Protein AF-A0A524K432-F1 (afdb_monomer)

Mean predicted aligned error: 9.01 Å

Foldseek 3Di:
DDPVVLVVLVVCCVVVVAPPVRSVVVVVVPLWDDPVVDTHRVCCCVVPVDDDDDPCPPHDPVRVVVNVVVVVD

Radius of gyration: 15.2 Å; Cα contacts (8 Å, |Δi|>4): 49; chains: 1; bounding box: 30×21×44 Å

Solvent-accessible surface area (backbone atoms only — not comparable to full-atom values): 4613 Å² total; per-residue (Å²): 104,59,74,65,56,53,52,52,52,52,50,33,38,76,71,66,78,38,55,70,68,56,50,53,45,58,72,62,73,51,47,53,54,77,72,88,86,50,71,46,54,60,43,44,46,78,77,67,76,47,84,88,78,86,83,60,83,97,56,54,72,66,55,50,52,51,52,52,54,66,74,75,109

pLDDT: mean 81.28, std 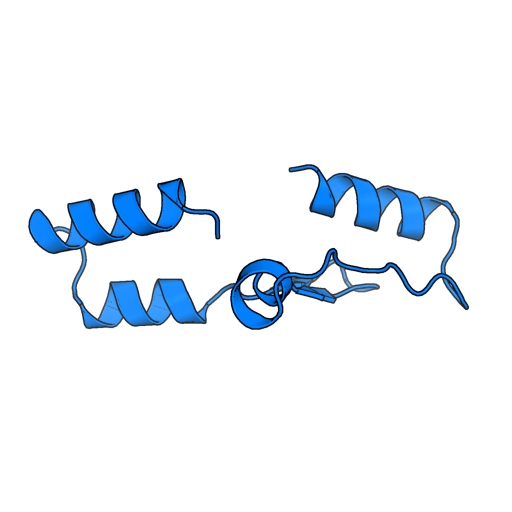12.32, range [56.31, 97.25]

Secondary structure (DSSP, 8-state):
--HHHHHHHHHHHHTTSS-HHHHHHHHHH-S-EE-SS-EE-TTHHHHHSS------TT--HHHHHHHHHHHH-

Structure (mmCIF, N/CA/C/O backbone):
data_AF-A0A524K432-F1
#
_entry.id   AF-A0A524K432-F1
#
loop_
_atom_site.group_PDB
_atom_site.id
_atom_site.type_symbol
_atom_site.label_atom_id
_atom_site.label_alt_id
_atom_site.label_comp_id
_atom_site.label_asym_id
_atom_site.label_entity_id
_atom_site.label_seq_id
_atom_site.pdbx_PDB_ins_code
_atom_site.Cartn_x
_atom_site.Cartn_y
_atom_site.Cartn_z
_atom_site.occupancy
_atom_site.B_iso_or_equiv
_atom_site.auth_seq_id
_atom_site.auth_comp_id
_atom_site.auth_asym_id
_atom_site.auth_atom_id
_atom_site.pdbx_PDB_model_num
ATOM 1 N N . MET A 1 1 ? -0.555 -0.659 4.057 1.00 67.12 1 MET A N 1
ATOM 2 C CA . MET A 1 1 ? -0.866 -1.086 5.433 1.00 67.12 1 MET A CA 1
ATOM 3 C C . MET A 1 1 ? -1.203 -2.554 5.425 1.00 67.12 1 MET A C 1
ATOM 5 O O . MET A 1 1 ? -1.993 -2.981 4.583 1.00 67.12 1 MET A O 1
ATOM 9 N N . ASP A 1 2 ? -0.610 -3.310 6.333 1.00 66.44 2 ASP A N 1
ATOM 10 C CA . ASP A 1 2 ? -0.952 -4.710 6.533 1.00 66.44 2 ASP A CA 1
ATOM 11 C C . ASP A 1 2 ? -2.030 -4.881 7.624 1.00 66.44 2 ASP A C 1
ATOM 13 O O . ASP A 1 2 ? -2.588 -3.921 8.164 1.00 66.44 2 ASP A O 1
ATOM 17 N N . LYS A 1 3 ? -2.378 -6.133 7.935 1.00 72.44 3 LYS A N 1
ATOM 18 C CA . LYS A 1 3 ? -3.398 -6.441 8.947 1.00 72.44 3 LYS A CA 1
ATOM 19 C C . LYS A 1 3 ? -2.964 -6.009 10.357 1.00 72.44 3 LYS A C 1
ATOM 21 O O . LYS A 1 3 ? -3.827 -5.666 11.163 1.00 72.44 3 LYS A O 1
ATOM 26 N N . GLN A 1 4 ? -1.666 -6.047 10.666 1.00 76.44 4 GLN A N 1
ATOM 27 C CA . GLN A 1 4 ? -1.131 -5.671 11.976 1.00 76.44 4 GLN A CA 1
ATOM 28 C C . GLN A 1 4 ? -1.215 -4.157 12.188 1.00 76.44 4 GLN A C 1
ATOM 30 O O . GLN A 1 4 ? -1.643 -3.731 13.263 1.00 76.44 4 GLN A O 1
ATOM 35 N N . ASP A 1 5 ? -0.936 -3.363 11.152 1.00 80.56 5 ASP A N 1
ATOM 36 C CA . ASP A 1 5 ? -1.094 -1.903 11.181 1.00 80.56 5 ASP A CA 1
ATOM 37 C C . ASP A 1 5 ? -2.534 -1.499 11.519 1.00 80.56 5 ASP A C 1
ATOM 39 O O . ASP A 1 5 ? -2.780 -0.635 12.364 1.00 80.56 5 ASP A O 1
ATOM 43 N N . ILE A 1 6 ? -3.506 -2.173 10.893 1.00 84.81 6 ILE A N 1
ATOM 44 C CA . ILE A 1 6 ? -4.933 -1.922 11.127 1.00 84.81 6 ILE A CA 1
ATOM 45 C C . ILE A 1 6 ? -5.295 -2.226 12.583 1.00 84.81 6 ILE A C 1
ATOM 47 O O . ILE A 1 6 ? -5.924 -1.399 13.242 1.00 84.81 6 ILE A O 1
ATOM 51 N N . TYR A 1 7 ? -4.883 -3.382 13.113 1.00 89.50 7 TYR A N 1
ATOM 52 C CA . TYR A 1 7 ? -5.141 -3.715 14.517 1.00 89.50 7 TYR A CA 1
ATOM 53 C C . TYR A 1 7 ? -4.473 -2.734 15.483 1.00 89.50 7 TYR A C 1
ATOM 55 O O . TYR A 1 7 ? -5.076 -2.383 16.495 1.00 89.50 7 TYR A O 1
ATOM 63 N N . SER A 1 8 ? -3.261 -2.270 15.174 1.00 91.88 8 SER A N 1
ATOM 64 C CA . SER A 1 8 ? -2.553 -1.282 15.990 1.00 91.88 8 SER 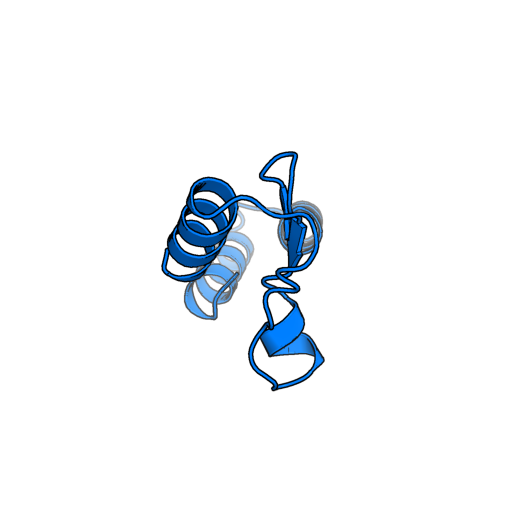A CA 1
ATOM 65 C C . SER A 1 8 ? -3.340 0.025 16.100 1.00 91.88 8 SER A C 1
ATOM 67 O O . SER A 1 8 ? -3.588 0.501 17.208 1.00 91.88 8 SER A O 1
ATOM 69 N N . ILE A 1 9 ? -3.811 0.566 14.973 1.00 92.06 9 ILE A N 1
ATOM 70 C CA . ILE A 1 9 ? -4.601 1.806 14.957 1.00 92.06 9 ILE A CA 1
ATOM 71 C C . ILE A 1 9 ? -5.942 1.613 15.667 1.00 92.06 9 ILE A C 1
ATOM 73 O O . ILE A 1 9 ? -6.341 2.459 16.465 1.00 92.06 9 ILE A O 1
ATOM 77 N N . LEU A 1 10 ? -6.620 0.481 15.455 1.00 94.31 10 LEU A N 1
ATOM 78 C CA . LEU A 1 10 ? -7.883 0.191 16.142 1.00 94.31 10 LEU A CA 1
ATOM 79 C C . LEU A 1 10 ? -7.708 0.077 17.664 1.00 94.31 10 LEU A C 1
ATOM 81 O O . LEU A 1 10 ? -8.551 0.572 18.409 1.00 94.31 10 LEU A O 1
ATOM 85 N N . ASN A 1 11 ? -6.608 -0.517 18.135 1.00 97.06 11 ASN A N 1
ATOM 86 C CA . ASN A 1 11 ? -6.293 -0.573 19.564 1.00 97.06 11 ASN A CA 1
ATOM 87 C C . ASN A 1 11 ? -6.014 0.819 20.146 1.00 97.06 11 ASN A C 1
ATOM 89 O O . ASN A 1 11 ? -6.439 1.105 21.262 1.00 97.06 11 ASN A O 1
ATOM 93 N N . GLN A 1 12 ? -5.348 1.700 19.395 1.00 95.94 12 GLN A N 1
ATOM 94 C CA . GLN A 1 12 ? -5.108 3.088 19.811 1.00 95.94 12 GLN A CA 1
ATOM 95 C C . GLN A 1 12 ? -6.409 3.899 19.896 1.00 95.94 12 GLN A C 1
ATOM 97 O O . GLN A 1 12 ? -6.599 4.670 20.836 1.00 95.94 12 GLN A O 1
ATOM 102 N N . VAL A 1 13 ? -7.342 3.679 18.966 1.00 97.06 13 VAL A N 1
ATOM 103 C CA . VAL A 1 13 ? -8.691 4.262 19.041 1.00 97.06 13 VAL A CA 1
ATOM 104 C C . VAL A 1 13 ? -9.445 3.728 20.260 1.00 97.06 13 VAL A C 1
ATOM 106 O O . VAL A 1 13 ? -10.010 4.510 21.021 1.00 97.06 13 VAL A O 1
ATOM 109 N N . ALA A 1 14 ? -9.412 2.413 20.500 1.00 97.19 14 ALA A N 1
ATOM 110 C CA . ALA A 1 14 ? -10.055 1.799 21.664 1.00 97.19 14 ALA A CA 1
ATOM 111 C C . ALA A 1 14 ? -9.465 2.291 22.999 1.00 97.19 14 ALA A C 1
ATOM 113 O O . ALA A 1 14 ? -10.190 2.424 23.983 1.00 97.19 14 ALA A O 1
ATOM 114 N N . ALA A 1 15 ? -8.165 2.596 23.025 1.00 97.25 15 ALA A N 1
ATOM 115 C CA . ALA A 1 15 ? -7.476 3.187 24.169 1.00 97.25 15 ALA A CA 1
ATOM 116 C C . ALA A 1 15 ? -7.732 4.700 24.329 1.00 97.25 15 ALA A C 1
ATOM 118 O O . ALA A 1 15 ? -7.303 5.286 25.322 1.00 97.25 15 ALA A O 1
ATOM 119 N N . GLY A 1 16 ? -8.402 5.343 23.366 1.00 95.94 16 GLY A N 1
ATOM 120 C CA . GLY A 1 16 ? -8.652 6.786 23.357 1.00 95.94 16 GLY A CA 1
ATOM 121 C C . GLY A 1 16 ? -7.413 7.640 23.073 1.00 95.94 16 GLY A C 1
ATOM 122 O O . GLY A 1 16 ? -7.454 8.849 23.283 1.00 95.94 16 GLY A O 1
ATOM 123 N N . THR A 1 17 ? -6.309 7.040 22.612 1.00 96.62 17 THR A N 1
ATOM 124 C CA . THR A 1 17 ? -5.062 7.763 22.308 1.00 96.62 17 THR A CA 1
ATOM 125 C C . THR A 1 17 ? -5.066 8.389 20.916 1.00 96.62 17 THR A C 1
ATOM 127 O O . THR A 1 17 ?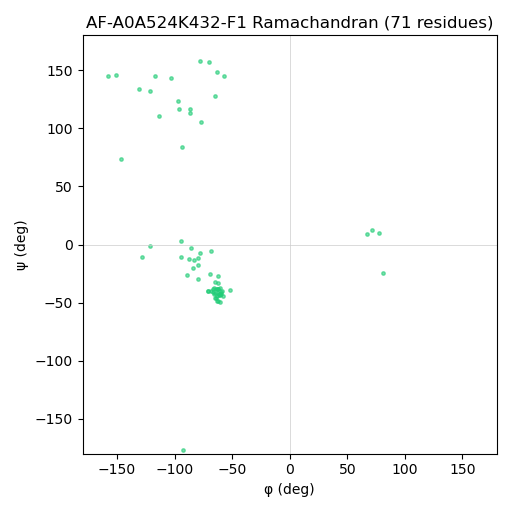 -4.282 9.297 20.656 1.00 96.62 17 THR A O 1
ATOM 130 N N . VAL A 1 18 ? -5.932 7.909 20.021 1.00 94.88 18 VAL A N 1
ATOM 131 C CA . VAL A 1 18 ? -6.134 8.428 18.662 1.00 94.88 18 VAL A CA 1
ATOM 132 C C . VAL A 1 18 ? -7.633 8.621 18.444 1.00 94.88 18 VAL A C 1
ATOM 134 O O . VAL A 1 18 ? -8.426 7.747 18.794 1.00 94.88 18 VAL A O 1
ATOM 137 N N . SER A 1 19 ? -8.032 9.767 17.886 1.00 95.81 19 SER A N 1
ATOM 138 C CA . SER A 1 19 ? -9.434 10.005 17.532 1.00 95.81 19 SER A CA 1
ATOM 139 C C . SER A 1 19 ? -9.852 9.135 16.344 1.00 95.81 19 SER A C 1
ATOM 141 O O . SER A 1 19 ? -9.022 8.697 15.542 1.00 95.81 19 SER A O 1
ATOM 143 N N . VAL A 1 20 ? -11.153 8.885 16.194 1.00 93.56 20 VAL A N 1
ATOM 144 C CA . VAL A 1 20 ? -11.657 8.149 15.024 1.00 93.56 20 VAL A CA 1
ATOM 145 C C . VAL A 1 20 ? -11.317 8.909 13.737 1.00 93.56 20 VAL A C 1
ATOM 147 O O . VAL A 1 20 ? -10.950 8.299 12.734 1.00 93.56 20 VAL A O 1
ATOM 150 N N . GLU A 1 21 ? -11.381 10.237 13.772 1.00 91.94 21 GLU A N 1
ATOM 151 C CA . GLU A 1 21 ? -11.068 11.125 12.657 1.00 91.94 21 GLU A CA 1
ATOM 152 C C . GLU A 1 21 ? -9.596 11.011 12.232 1.00 91.94 21 GLU A C 1
ATOM 154 O O . GLU A 1 21 ? -9.311 10.868 11.039 1.00 91.94 21 GLU A O 1
ATOM 159 N N . ASP A 1 22 ? -8.672 10.992 13.195 1.00 87.88 22 ASP A N 1
ATOM 160 C CA . ASP A 1 22 ? -7.237 10.827 12.942 1.00 87.88 22 ASP A CA 1
ATOM 161 C C . ASP A 1 22 ? -6.913 9.423 12.426 1.00 87.88 22 ASP A C 1
ATOM 163 O O . ASP A 1 22 ? -6.126 9.275 11.491 1.00 87.88 22 ASP A O 1
ATOM 167 N N . ALA A 1 23 ? -7.558 8.387 12.969 1.00 88.25 23 ALA A N 1
ATOM 168 C CA . ALA A 1 23 ? -7.420 7.022 12.467 1.00 88.25 23 ALA A CA 1
ATOM 169 C C . 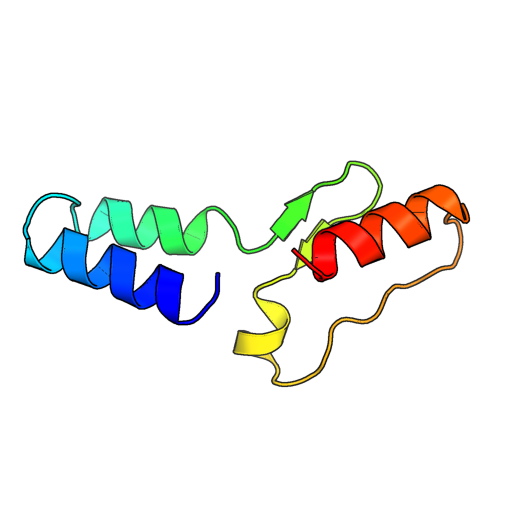ALA A 1 23 ? -7.903 6.906 11.013 1.00 88.25 23 ALA A C 1
ATOM 171 O O . ALA A 1 23 ? -7.227 6.313 10.172 1.00 88.25 23 ALA A O 1
ATOM 172 N N . VAL A 1 24 ? -9.037 7.532 10.677 1.00 85.88 24 VAL A N 1
ATOM 173 C CA . VAL A 1 24 ? -9.536 7.613 9.296 1.00 85.88 24 VAL A CA 1
ATOM 174 C C . VAL A 1 24 ? -8.555 8.362 8.396 1.00 85.88 24 VAL A C 1
ATOM 176 O O . VAL A 1 24 ? -8.363 7.961 7.245 1.00 85.88 24 VAL A O 1
ATOM 179 N N . LEU A 1 25 ? -7.916 9.426 8.888 1.00 82.12 25 LEU A N 1
ATOM 180 C CA . LEU A 1 25 ? -6.886 10.137 8.136 1.00 82.12 25 LEU A CA 1
ATOM 181 C C . LEU A 1 25 ? -5.655 9.251 7.902 1.00 82.12 25 LEU A C 1
ATOM 183 O O . LEU A 1 25 ? -5.160 9.205 6.781 1.00 82.12 25 LEU A O 1
ATOM 187 N N . GLN A 1 26 ? -5.207 8.493 8.905 1.00 79.38 26 GLN A N 1
ATOM 188 C CA . GLN A 1 26 ? -4.095 7.545 8.778 1.00 79.38 26 GLN A CA 1
ATOM 189 C C . GLN A 1 26 ? -4.406 6.428 7.775 1.00 79.38 26 GLN A C 1
ATOM 191 O O . GLN A 1 26 ? -3.582 6.146 6.906 1.00 79.38 26 GLN A O 1
ATOM 196 N N . PHE A 1 27 ? -5.628 5.886 7.789 1.00 75.56 27 PHE A N 1
ATOM 197 C CA . PHE A 1 27 ? -6.088 4.939 6.766 1.00 75.56 27 PHE A CA 1
ATOM 198 C C . PHE A 1 27 ? -6.132 5.549 5.354 1.00 75.56 27 PHE A C 1
ATOM 200 O O . PHE A 1 27 ? -6.014 4.827 4.362 1.00 75.56 27 PHE A O 1
ATOM 207 N N . LYS A 1 28 ? -6.306 6.873 5.239 1.00 69.62 28 LYS A N 1
ATOM 208 C CA . LYS A 1 28 ? -6.322 7.604 3.960 1.00 69.62 28 LYS A CA 1
ATOM 209 C C . LYS A 1 28 ? -4.939 8.082 3.502 1.00 69.62 28 LYS A C 1
ATOM 211 O O . LYS A 1 28 ? -4.757 8.268 2.302 1.00 69.62 28 LYS A O 1
ATOM 216 N N . MET A 1 29 ? -3.996 8.309 4.417 1.00 61.22 29 MET A N 1
ATOM 217 C CA . MET A 1 29 ? -2.744 9.033 4.156 1.00 61.22 29 MET A CA 1
ATOM 218 C C . MET A 1 29 ? -1.650 8.209 3.472 1.00 61.22 29 MET A C 1
ATOM 220 O O . MET A 1 29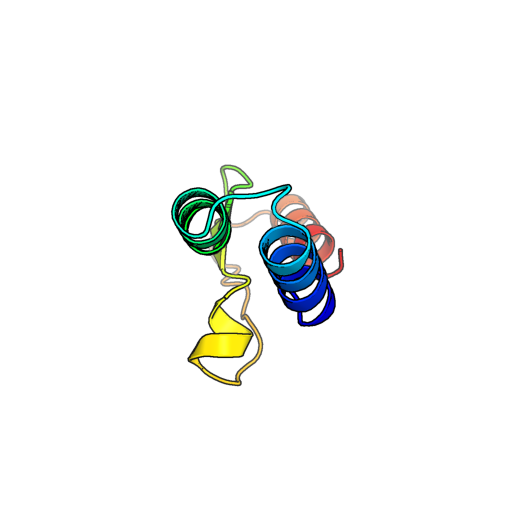 ? -0.700 8.809 2.981 1.00 61.22 29 MET A O 1
ATOM 224 N N . GLN A 1 30 ? -1.759 6.883 3.359 1.00 60.00 30 GLN A N 1
ATOM 225 C CA . GLN A 1 30 ? -0.756 6.096 2.627 1.00 60.00 30 GLN A CA 1
ATOM 226 C C . GLN A 1 30 ? -1.329 4.876 1.895 1.00 60.00 30 GLN A C 1
ATOM 228 O O . GLN A 1 30 ? -1.070 3.739 2.287 1.00 60.00 30 GLN A O 1
ATOM 233 N N . PRO A 1 31 ? -2.050 5.058 0.774 1.00 64.62 31 PRO A N 1
ATOM 234 C CA . PRO A 1 31 ? -2.280 3.957 -0.142 1.00 64.62 31 PRO A CA 1
ATOM 235 C C . PRO A 1 31 ? -1.129 3.804 -1.137 1.00 64.62 31 PRO A C 1
ATOM 237 O O . PRO A 1 31 ? -1.194 2.904 -1.965 1.00 64.62 31 PRO A O 1
ATOM 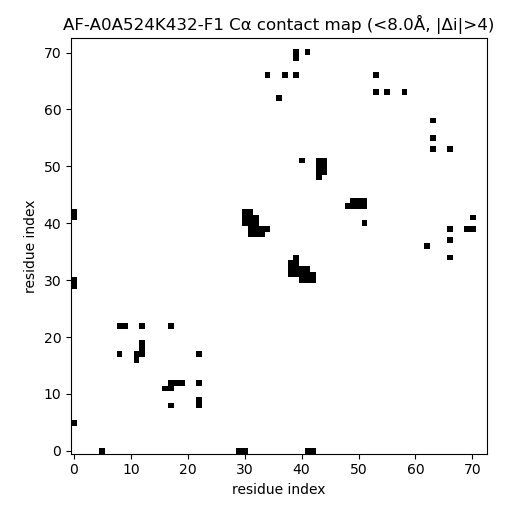240 N N . PHE A 1 32 ? -0.117 4.685 -1.109 1.00 64.12 32 PHE A N 1
ATOM 241 C CA . PHE A 1 32 ? 1.046 4.541 -1.963 1.00 64.12 32 PHE A CA 1
ATOM 242 C C . PHE A 1 32 ? 2.342 5.114 -1.387 1.00 64.12 32 PHE A C 1
ATOM 244 O O . PHE A 1 32 ? 2.341 6.150 -0.724 1.00 64.12 32 PHE A O 1
ATOM 251 N N . GLN A 1 33 ? 3.454 4.457 -1.703 1.00 76.00 33 GLN A N 1
ATOM 252 C CA . GLN A 1 33 ? 4.803 4.974 -1.489 1.00 76.00 33 GLN A CA 1
ATOM 253 C C . GLN A 1 33 ? 5.307 5.599 -2.793 1.00 76.00 33 GLN A C 1
ATOM 255 O O . GLN A 1 33 ? 5.321 4.940 -3.832 1.00 76.00 33 GLN A O 1
ATOM 260 N N . ASP A 1 34 ? 5.701 6.872 -2.756 1.00 81.31 34 ASP A N 1
ATOM 261 C CA . ASP A 1 34 ? 6.253 7.581 -3.914 1.00 81.31 34 ASP A CA 1
ATOM 262 C C . ASP A 1 34 ? 7.788 7.559 -3.873 1.00 81.31 34 ASP A C 1
ATOM 264 O O . ASP A 1 34 ? 8.403 8.106 -2.960 1.00 81.31 34 ASP A O 1
ATOM 268 N N . LEU A 1 35 ? 8.405 6.916 -4.865 1.00 83.94 35 LEU A N 1
ATOM 269 C CA . LEU A 1 35 ? 9.858 6.853 -5.056 1.00 83.94 35 LEU A CA 1
ATOM 270 C C . LEU A 1 35 ? 10.371 7.941 -6.020 1.00 83.94 35 LEU A C 1
ATOM 272 O O . LEU A 1 35 ? 11.543 7.938 -6.391 1.00 83.94 35 LEU A O 1
ATOM 276 N N . GLY A 1 36 ? 9.503 8.834 -6.508 1.00 84.50 36 GLY A N 1
ATOM 277 C CA . GLY A 1 36 ? 9.808 9.862 -7.512 1.00 84.50 36 GLY A CA 1
ATOM 278 C C . GLY A 1 36 ? 9.815 9.349 -8.959 1.00 84.50 36 GLY A C 1
ATOM 279 O O . GLY A 1 36 ? 9.552 10.108 -9.888 1.00 84.50 36 GLY A O 1
ATOM 280 N N . TYR A 1 37 ? 10.054 8.050 -9.166 1.00 83.88 37 TYR A N 1
ATOM 281 C CA . TYR A 1 37 ? 9.998 7.360 -10.470 1.00 83.88 37 TYR A CA 1
ATOM 282 C C . TYR A 1 37 ? 8.994 6.190 -10.500 1.00 83.88 37 TYR A C 1
ATOM 284 O O . TYR A 1 37 ? 8.824 5.515 -11.527 1.00 83.88 37 TYR A O 1
ATOM 292 N N . ALA A 1 38 ? 8.328 5.935 -9.372 1.00 85.56 38 ALA A N 1
ATOM 293 C CA . ALA A 1 38 ? 7.252 4.966 -9.220 1.00 85.56 38 ALA A CA 1
ATOM 294 C C . ALA A 1 38 ? 6.392 5.318 -8.000 1.00 85.56 38 ALA A C 1
ATOM 296 O O . ALA A 1 38 ? 6.919 5.774 -6.990 1.00 85.56 38 ALA A O 1
ATOM 297 N N . LYS A 1 39 ? 5.085 5.064 -8.098 1.00 84.00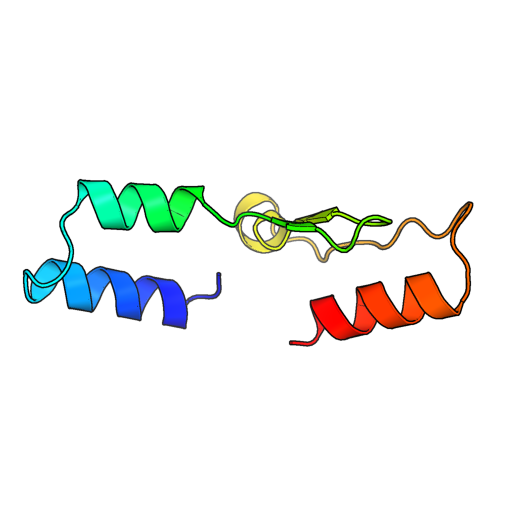 39 LYS A N 1
ATOM 298 C CA . LYS A 1 39 ? 4.147 5.105 -6.972 1.00 84.00 39 LYS A CA 1
ATOM 299 C C . LYS A 1 39 ? 3.652 3.687 -6.731 1.00 84.00 39 LYS A C 1
ATOM 301 O O . LYS A 1 39 ? 2.966 3.143 -7.592 1.00 84.00 39 LYS A O 1
ATOM 306 N N . ILE A 1 40 ? 4.060 3.095 -5.618 1.00 79.56 40 ILE A N 1
ATOM 307 C CA . ILE A 1 40 ? 3.732 1.716 -5.239 1.00 79.56 40 ILE A CA 1
ATOM 308 C C . ILE A 1 40 ? 2.399 1.754 -4.514 1.00 79.56 40 ILE A C 1
ATOM 310 O O . ILE A 1 40 ? 2.336 2.387 -3.471 1.00 79.56 40 ILE A O 1
ATOM 314 N N . ASP A 1 41 ? 1.353 1.129 -5.048 1.00 76.25 41 ASP A N 1
ATOM 315 C CA . ASP A 1 41 ? 0.010 1.114 -4.462 1.00 76.25 41 ASP A CA 1
ATOM 316 C C . ASP A 1 41 ? -0.170 -0.127 -3.587 1.00 76.25 41 ASP A C 1
ATOM 318 O O . ASP A 1 41 ? -0.753 -1.142 -3.985 1.00 76.25 41 ASP A O 1
ATOM 322 N N . SER A 1 42 ? 0.290 -0.024 -2.346 1.00 69.12 42 SER A N 1
ATOM 323 C CA . SER A 1 42 ? 0.206 -1.098 -1.358 1.00 69.12 42 SER A CA 1
ATOM 324 C C . SER A 1 42 ? -1.231 -1.396 -0.893 1.00 69.12 42 SER A C 1
ATOM 326 O O . SER A 1 42 ? -1.463 -2.382 -0.193 1.00 69.12 42 SER A O 1
ATOM 328 N N . HIS A 1 43 ? -2.238 -0.615 -1.314 1.00 69.12 43 HIS A N 1
ATOM 329 C CA . HIS A 1 43 ? -3.658 -0.941 -1.114 1.00 69.12 43 HIS A CA 1
ATOM 330 C C . HIS A 1 43 ? -4.243 -1.813 -2.227 1.00 69.12 43 HIS A C 1
ATOM 332 O O . HIS A 1 43 ? -5.339 -2.362 -2.061 1.00 69.12 43 HIS A O 1
ATOM 338 N N . ARG A 1 44 ? -3.545 -1.982 -3.355 1.00 63.81 44 ARG A N 1
ATOM 339 C CA . ARG A 1 44 ? -4.051 -2.779 -4.476 1.00 63.81 44 ARG A CA 1
ATOM 340 C C . ARG A 1 44 ? -4.349 -4.223 -4.077 1.00 63.81 44 ARG A C 1
ATOM 342 O O . ARG A 1 44 ? -5.394 -4.737 -4.470 1.00 63.81 44 ARG A O 1
ATOM 349 N N . ALA A 1 45 ? -3.502 -4.842 -3.253 1.00 62.66 45 ALA A N 1
ATOM 350 C CA . ALA A 1 45 ? -3.717 -6.205 -2.764 1.00 62.66 45 ALA A CA 1
ATOM 351 C C . ALA A 1 45 ? -5.038 -6.337 -1.981 1.00 62.66 45 ALA A C 1
ATOM 353 O O . ALA A 1 45 ? -5.796 -7.278 -2.199 1.00 62.66 45 ALA A O 1
ATOM 354 N N . ILE A 1 46 ? -5.360 -5.346 -1.144 1.00 58.62 46 ILE A N 1
ATOM 355 C CA . ILE A 1 46 ? -6.601 -5.304 -0.357 1.00 58.62 46 ILE A CA 1
ATOM 356 C C . ILE A 1 46 ? -7.818 -5.036 -1.254 1.00 58.62 46 ILE A C 1
ATOM 358 O O . ILE A 1 46 ? -8.870 -5.639 -1.058 1.00 58.62 46 ILE A O 1
ATOM 362 N N . ARG A 1 47 ? -7.694 -4.146 -2.251 1.00 64.12 47 ARG A N 1
ATOM 363 C CA . ARG A 1 47 ? -8.817 -3.768 -3.131 1.00 64.12 47 ARG A CA 1
ATOM 364 C C . ARG A 1 47 ? -9.110 -4.783 -4.237 1.00 64.12 47 ARG A C 1
ATOM 366 O O . ARG A 1 47 ? -10.244 -4.836 -4.700 1.00 64.12 47 ARG A O 1
ATOM 373 N N . GLN A 1 48 ? -8.103 -5.513 -4.718 1.00 59.38 48 GLN A N 1
ATOM 374 C CA . GLN A 1 48 ? -8.218 -6.323 -5.939 1.00 59.38 48 GLN A CA 1
ATOM 375 C C . GLN A 1 48 ? -7.781 -7.784 -5.788 1.00 59.38 48 GLN A C 1
ATOM 377 O O . GLN A 1 48 ? -8.040 -8.561 -6.699 1.00 59.38 48 GLN A O 1
ATOM 382 N N . GLY A 1 49 ? -7.141 -8.185 -4.683 1.00 56.47 49 GLY A N 1
ATOM 383 C CA . GLY A 1 49 ? -6.758 -9.583 -4.443 1.00 56.47 49 GLY A CA 1
ATOM 384 C C . GLY A 1 49 ? -5.683 -10.149 -5.385 1.00 56.47 49 GLY A C 1
ATOM 385 O O . GLY A 1 49 ? -5.429 -11.349 -5.355 1.00 56.47 49 GLY A O 1
ATOM 386 N N . ILE A 1 50 ? -5.052 -9.315 -6.220 1.00 56.31 50 ILE A N 1
ATOM 387 C CA . ILE A 1 50 ? -4.000 -9.707 -7.172 1.00 56.31 50 ILE A CA 1
ATOM 388 C C . ILE A 1 50 ? -2.695 -8.997 -6.794 1.00 56.31 50 ILE A C 1
ATOM 390 O O . ILE A 1 50 ? -2.718 -7.850 -6.342 1.00 56.31 50 ILE A O 1
ATOM 394 N N . ALA A 1 51 ? -1.564 -9.677 -7.001 1.00 61.12 51 ALA A N 1
ATOM 395 C CA . ALA A 1 51 ? -0.228 -9.119 -6.814 1.00 61.12 51 ALA A CA 1
ATOM 396 C C . ALA A 1 51 ? -0.001 -7.853 -7.668 1.00 61.12 51 ALA A C 1
ATOM 398 O O . ALA A 1 51 ? -0.487 -7.738 -8.798 1.00 61.12 51 ALA A O 1
ATOM 399 N N . GLU A 1 52 ? 0.755 -6.896 -7.128 1.00 68.69 52 GLU A N 1
ATOM 400 C CA . GLU A 1 52 ? 1.233 -5.743 -7.892 1.00 68.69 52 GLU A CA 1
ATOM 401 C C . GLU A 1 52 ? 2.160 -6.178 -9.037 1.00 68.69 52 GLU A C 1
ATOM 403 O O . GLU A 1 52 ? 2.887 -7.164 -8.937 1.00 68.69 52 GLU A O 1
ATOM 408 N N . VAL A 1 53 ? 2.139 -5.424 -10.139 1.00 79.69 53 VAL A N 1
ATOM 409 C CA . VAL A 1 53 ? 2.978 -5.671 -11.319 1.00 79.69 53 VAL A CA 1
ATOM 410 C C . VAL A 1 53 ? 3.826 -4.434 -11.569 1.00 79.69 53 VAL A C 1
ATOM 412 O O . VAL A 1 53 ? 3.297 -3.323 -11.616 1.00 79.69 53 VAL A O 1
ATOM 415 N N . ILE A 1 54 ? 5.126 -4.627 -11.785 1.00 84.44 54 ILE A N 1
ATOM 416 C CA . ILE A 1 54 ? 6.045 -3.552 -12.160 1.00 84.44 54 ILE A CA 1
ATOM 417 C C . ILE A 1 54 ? 6.020 -3.396 -13.682 1.00 84.44 54 ILE A C 1
ATOM 419 O O . ILE A 1 54 ? 6.480 -4.270 -14.416 1.00 84.44 54 ILE A O 1
ATOM 423 N N . TYR A 1 55 ? 5.514 -2.266 -14.176 1.00 83.81 55 TYR A N 1
ATOM 424 C CA . TYR A 1 55 ? 5.647 -1.914 -15.590 1.00 83.81 55 TYR A CA 1
ATOM 425 C C . TYR A 1 55 ? 7.068 -1.398 -15.864 1.00 83.81 55 TYR A C 1
ATOM 427 O O . TYR A 1 55 ? 7.427 -0.293 -15.454 1.00 83.81 55 TYR A O 1
ATOM 435 N N . GLY A 1 56 ? 7.892 -2.223 -16.515 1.00 83.12 56 GLY A N 1
ATOM 436 C CA . GLY A 1 56 ? 9.332 -1.977 -16.674 1.00 83.12 56 GLY A CA 1
ATOM 437 C C . GLY A 1 56 ? 9.736 -1.058 -17.832 1.00 83.12 56 GLY A C 1
ATOM 438 O O . GLY A 1 56 ? 10.882 -0.615 -17.873 1.00 83.12 56 GLY A O 1
ATOM 439 N N . ALA A 1 57 ? 8.841 -0.750 -18.777 1.00 89.44 57 ALA A N 1
ATOM 440 C CA . ALA A 1 57 ? 9.208 0.075 -19.928 1.00 89.44 57 ALA A CA 1
ATOM 441 C C . ALA A 1 57 ? 9.588 1.500 -19.487 1.00 89.44 57 ALA A C 1
ATOM 443 O O . ALA A 1 57 ? 8.835 2.163 -18.772 1.00 89.44 57 ALA A O 1
ATOM 444 N N . GLY A 1 58 ? 10.764 1.963 -19.918 1.00 89.81 58 GLY A N 1
ATOM 445 C CA . GLY A 1 58 ? 11.301 3.274 -19.546 1.00 89.81 58 GLY A CA 1
ATOM 446 C C . GLY A 1 58 ? 11.913 3.352 -18.142 1.00 89.81 58 GLY A C 1
ATOM 447 O O . GLY A 1 58 ? 12.219 4.456 -17.701 1.00 89.81 58 GLY A O 1
ATOM 448 N N . LYS A 1 59 ? 12.098 2.221 -17.441 1.00 91.81 59 LYS A N 1
ATOM 449 C CA . LYS A 1 59 ? 12.789 2.168 -16.142 1.00 91.81 59 LYS A CA 1
ATOM 450 C C . LYS A 1 59 ? 14.205 1.622 -16.279 1.00 91.81 59 LYS A C 1
ATOM 452 O O . LYS A 1 59 ? 14.440 0.703 -17.063 1.00 91.81 59 LYS A O 1
ATOM 457 N N . THR A 1 60 ? 15.137 2.162 -15.498 1.00 95.12 60 THR A N 1
ATOM 458 C CA . THR A 1 60 ? 16.488 1.593 -15.392 1.00 95.12 60 THR A CA 1
ATOM 459 C C . THR A 1 60 ? 16.484 0.357 -14.484 1.00 95.12 60 THR A C 1
ATOM 461 O O . THR A 1 60 ? 15.587 0.220 -13.641 1.00 95.12 60 THR A O 1
ATOM 464 N N . PRO A 1 61 ? 17.473 -0.547 -14.606 1.00 94.31 61 PRO A N 1
ATOM 465 C CA . PRO A 1 61 ? 17.616 -1.678 -13.689 1.00 94.31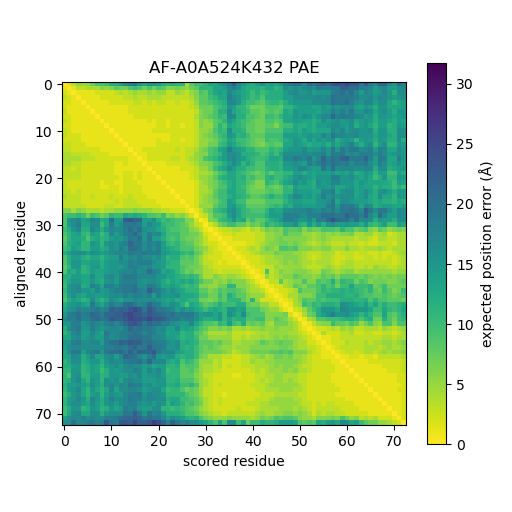 61 PRO A CA 1
ATOM 466 C C . PRO A 1 61 ? 17.623 -1.261 -12.211 1.00 94.31 61 PRO A C 1
ATOM 468 O O . PRO A 1 61 ? 16.977 -1.903 -11.387 1.00 94.31 61 PRO A O 1
ATOM 471 N N . GLU A 1 62 ? 18.268 -0.144 -11.875 1.00 95.19 62 GLU A N 1
ATOM 472 C CA . GLU A 1 62 ? 18.350 0.385 -10.508 1.00 95.19 62 GLU A CA 1
ATOM 473 C C . GLU A 1 62 ? 16.980 0.841 -9.997 1.00 95.19 62 GLU A C 1
ATOM 475 O O . GLU A 1 62 ? 16.619 0.564 -8.854 1.00 95.19 62 GLU A O 1
ATOM 480 N N . GLN A 1 63 ? 16.183 1.491 -10.852 1.00 93.25 63 GLN A N 1
ATOM 481 C CA . GLN A 1 63 ? 14.811 1.873 -10.516 1.00 93.25 63 GLN A CA 1
ATOM 482 C C . GLN A 1 63 ? 13.929 0.643 -10.289 1.00 93.25 63 GLN A C 1
ATOM 484 O O . GLN A 1 63 ? 13.098 0.647 -9.385 1.00 93.25 63 GLN A O 1
ATOM 489 N N . ILE A 1 64 ? 14.113 -0.422 -11.076 1.00 92.50 64 ILE A N 1
ATOM 490 C CA . ILE A 1 64 ? 13.384 -1.685 -10.893 1.00 92.50 64 ILE A CA 1
ATOM 491 C C . ILE A 1 64 ? 13.759 -2.330 -9.554 1.00 92.50 64 ILE A C 1
ATOM 493 O O . ILE A 1 64 ? 12.868 -2.719 -8.801 1.00 92.50 64 ILE A O 1
ATOM 497 N N . ILE A 1 65 ? 15.051 -2.390 -9.222 1.00 91.81 65 ILE A N 1
ATOM 498 C CA . ILE A 1 65 ? 15.527 -2.910 -7.931 1.00 91.81 65 ILE A CA 1
ATOM 499 C C . ILE A 1 65 ? 14.959 -2.083 -6.771 1.00 91.81 65 ILE A C 1
ATOM 501 O O . ILE A 1 65 ? 14.488 -2.661 -5.791 1.00 91.81 65 ILE A O 1
ATOM 505 N N . GLY A 1 66 ? 14.938 -0.752 -6.889 1.00 90.56 66 GLY A N 1
ATOM 506 C CA . GLY A 1 66 ? 14.350 0.138 -5.885 1.00 90.56 66 GLY A CA 1
ATOM 507 C C . GLY A 1 66 ? 12.860 -0.126 -5.654 1.00 90.56 66 GLY A C 1
ATOM 508 O O . GLY A 1 66 ? 12.428 -0.211 -4.506 1.00 90.56 66 GLY A O 1
ATOM 509 N N . ILE A 1 67 ? 12.092 -0.344 -6.728 1.00 89.56 67 ILE A N 1
ATOM 510 C CA . ILE A 1 67 ? 10.667 -0.698 -6.637 1.00 89.56 67 ILE A CA 1
ATOM 511 C C . ILE A 1 67 ? 10.487 -2.047 -5.933 1.00 89.56 67 ILE A C 1
ATOM 513 O O . ILE A 1 67 ? 9.706 -2.132 -4.993 1.00 89.56 67 ILE A O 1
ATOM 517 N N . ILE A 1 68 ? 11.230 -3.084 -6.337 1.00 88.19 68 ILE A N 1
ATOM 518 C CA . ILE A 1 68 ? 11.146 -4.418 -5.712 1.00 88.19 68 ILE A CA 1
ATOM 519 C C . ILE A 1 68 ? 11.508 -4.347 -4.226 1.00 88.19 68 ILE A C 1
ATOM 521 O O . ILE A 1 68 ? 10.821 -4.934 -3.399 1.00 88.19 68 ILE A O 1
ATOM 525 N N . THR A 1 69 ? 12.564 -3.610 -3.882 1.00 87.12 69 THR A N 1
ATOM 526 C CA . THR A 1 69 ? 13.015 -3.461 -2.491 1.00 87.12 69 THR A CA 1
ATOM 527 C C . THR A 1 69 ? 11.934 -2.812 -1.632 1.00 87.12 69 THR A C 1
ATOM 529 O O . THR A 1 69 ? 11.657 -3.290 -0.539 1.00 87.12 69 THR A O 1
ATOM 532 N N . ALA A 1 70 ? 11.280 -1.769 -2.147 1.00 82.69 70 ALA A N 1
ATOM 533 C CA . ALA A 1 70 ? 10.174 -1.106 -1.468 1.00 82.69 70 ALA A CA 1
ATOM 534 C C . ALA A 1 70 ? 8.900 -1.972 -1.378 1.00 82.69 70 ALA A C 1
ATOM 536 O O . ALA A 1 70 ? 8.118 -1.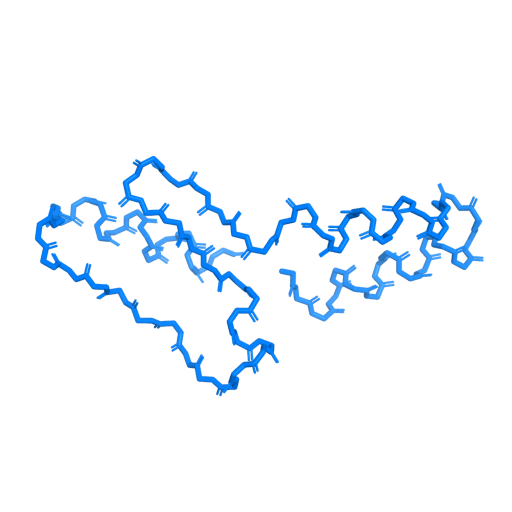792 -0.456 1.00 82.69 70 ALA A O 1
ATOM 537 N N . MET A 1 71 ? 8.700 -2.929 -2.291 1.00 81.56 71 MET A N 1
ATOM 538 C CA . MET A 1 71 ? 7.597 -3.901 -2.222 1.00 81.56 71 MET A CA 1
ATOM 539 C C . MET A 1 71 ? 7.852 -5.069 -1.249 1.00 81.56 71 MET A C 1
ATOM 541 O O . MET A 1 71 ? 6.910 -5.783 -0.912 1.00 81.56 71 MET A O 1
ATOM 545 N N . LEU A 1 72 ? 9.108 -5.316 -0.856 1.00 77.12 72 LEU A N 1
ATOM 546 C CA . LEU A 1 72 ? 9.503 -6.400 0.058 1.00 77.12 72 LEU A CA 1
ATOM 547 C C . LEU A 1 72 ? 9.598 -5.962 1.532 1.00 77.12 72 LEU A C 1
ATOM 549 O O . LEU A 1 72 ? 9.781 -6.829 2.389 1.00 77.12 72 LEU A O 1
ATOM 553 N N . GLY A 1 73 ? 9.542 -4.655 1.805 1.00 60.53 73 GLY A N 1
ATOM 554 C CA . GLY A 1 73 ? 9.536 -4.071 3.153 1.00 60.53 73 GLY A CA 1
ATOM 555 C C . GLY A 1 73 ? 8.129 -3.885 3.693 1.00 60.53 73 GLY A C 1
ATOM 556 O O . GLY A 1 73 ? 7.998 -3.965 4.932 1.00 60.53 73 GLY A O 1
#

Sequence (73 aa):
MDKQDIYSILNQVAAGTVSVEDAVLQFKMQPFQDLGYAKIDSHRAIRQGIAEVIYGAGKTPEQIIGIITAMLG